Protein AF-A0A920UE38-F1 (afdb_monomer_lite)

Sequence (108 aa):
MCGIPYHATGNYLSKLLKAGRKVAVCDQGETAKPGQLVKREITQIPSPGAHLRAKARGGTKQFSRRRKRFRRPIWLAAIDLTTGDFKVAELENENAMIAELDGSIRAR

Secondary structure (DSSP, 8-state):
-----GGGHHHHHHHHHHTT----EEEESS---TTSPPPEEEEE--BTTB--STT--S-EEE------SS-PPEEEEEE-TTT--EEEEEESSHHHHHHHHHHHHH--

Radius of gyration: 19.46 Å; chains: 1; bounding box: 45×32×53 Å

Structure (mmCIF, N/CA/C/O backbone):
data_AF-A0A920UE38-F1
#
_entry.id   AF-A0A920UE38-F1
#
loop_
_atom_site.group_PDB
_atom_site.id
_atom_site.type_symbol
_atom_site.label_atom_id
_atom_site.label_alt_id
_atom_site.label_comp_id
_atom_site.label_asym_id
_atom_site.label_entity_id
_atom_site.label_seq_id
_atom_site.pdbx_PDB_ins_code
_atom_site.Cartn_x
_atom_site.Cartn_y
_atom_site.Cartn_z
_atom_site.occupancy
_atom_site.B_iso_or_equiv
_atom_site.auth_seq_id
_atom_site.auth_comp_id
_atom_site.auth_asym_id
_atom_site.auth_atom_id
_atom_site.pdbx_PDB_model_num
ATOM 1 N N . MET A 1 1 ? -22.809 12.755 4.037 1.00 80.25 1 MET A N 1
ATOM 2 C CA . MET A 1 1 ? -21.683 12.023 4.664 1.00 80.25 1 MET A CA 1
ATOM 3 C C . MET A 1 1 ? -21.726 10.578 4.179 1.00 80.25 1 MET A C 1
ATOM 5 O O . MET A 1 1 ? -22.823 10.055 4.045 1.00 80.25 1 MET A O 1
ATOM 9 N N . CYS A 1 2 ? -20.587 9.953 3.877 1.00 93.19 2 CYS A N 1
ATOM 10 C CA . CYS A 1 2 ? -20.505 8.544 3.473 1.00 93.19 2 CYS A CA 1
ATOM 11 C C . CYS A 1 2 ? -19.499 7.793 4.357 1.00 93.19 2 CYS A C 1
ATOM 13 O O . CYS A 1 2 ? -18.605 8.406 4.938 1.00 93.19 2 CYS A O 1
ATOM 15 N N . GLY A 1 3 ? -19.658 6.476 4.475 1.00 92.75 3 GLY A N 1
ATOM 16 C CA . GLY A 1 3 ? -18.793 5.629 5.290 1.00 92.75 3 GLY A CA 1
ATOM 17 C C . GLY A 1 3 ? -18.929 4.164 4.900 1.00 92.75 3 GLY A C 1
ATOM 18 O O . GLY A 1 3 ? -19.876 3.781 4.213 1.00 92.75 3 GLY A O 1
ATOM 19 N N . ILE A 1 4 ? -17.964 3.355 5.324 1.00 93.50 4 ILE A N 1
ATOM 20 C CA . ILE A 1 4 ? -17.959 1.906 5.119 1.00 93.50 4 ILE A CA 1
ATOM 21 C C . ILE A 1 4 ? -17.683 1.205 6.453 1.00 93.50 4 ILE A C 1
ATOM 23 O O . ILE A 1 4 ? -16.991 1.771 7.301 1.00 93.50 4 ILE A O 1
ATOM 27 N N . PRO A 1 5 ? -18.177 -0.026 6.651 1.00 94.56 5 PRO A N 1
ATOM 28 C CA . PRO A 1 5 ? -17.824 -0.818 7.822 1.00 94.56 5 PRO A CA 1
ATOM 29 C C . PRO A 1 5 ? -16.325 -1.149 7.846 1.00 94.56 5 PRO A C 1
ATOM 31 O O . PRO A 1 5 ? -15.751 -1.496 6.811 1.00 94.56 5 PRO A O 1
ATOM 34 N N . TYR A 1 6 ? -15.698 -1.116 9.029 1.00 89.94 6 TYR A N 1
ATOM 35 C CA . TYR A 1 6 ? -14.242 -1.288 9.160 1.00 89.94 6 TYR A CA 1
ATOM 36 C C . TYR A 1 6 ? -13.742 -2.619 8.562 1.00 89.94 6 TYR A C 1
ATOM 38 O O . TYR A 1 6 ? -12.709 -2.659 7.893 1.00 89.94 6 TYR A O 1
ATOM 46 N N . HIS A 1 7 ? -14.503 -3.702 8.729 1.00 90.56 7 HIS A N 1
ATOM 47 C CA . HIS A 1 7 ? -14.156 -5.030 8.223 1.00 90.56 7 HIS A CA 1
ATOM 48 C C . HIS A 1 7 ? -14.197 -5.110 6.687 1.00 90.56 7 HIS A C 1
ATOM 50 O O . HIS A 1 7 ? -13.512 -5.937 6.090 1.00 90.56 7 HIS A O 1
ATOM 56 N N . ALA A 1 8 ? -14.943 -4.219 6.025 1.00 91.75 8 ALA A N 1
ATOM 57 C CA . ALA A 1 8 ? -15.018 -4.149 4.568 1.00 91.75 8 ALA A CA 1
ATOM 58 C C . ALA A 1 8 ? -13.914 -3.271 3.942 1.00 91.75 8 ALA A C 1
ATOM 60 O O . ALA A 1 8 ? -13.772 -3.253 2.714 1.00 91.75 8 ALA A O 1
ATOM 61 N N . THR A 1 9 ? -13.106 -2.573 4.752 1.00 89.69 9 THR A N 1
ATOM 62 C CA . THR A 1 9 ? -12.114 -1.577 4.296 1.00 89.69 9 THR A CA 1
ATOM 63 C C . THR A 1 9 ? -11.189 -2.107 3.205 1.00 89.69 9 THR A C 1
ATOM 65 O O . THR A 1 9 ? -10.942 -1.411 2.223 1.00 89.69 9 THR A O 1
ATOM 68 N N . GLY A 1 10 ? -10.729 -3.358 3.306 1.00 88.0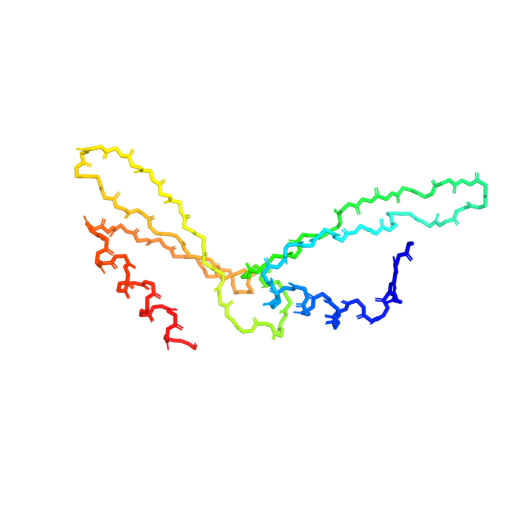0 10 GLY A N 1
ATOM 69 C CA . GLY A 1 10 ? -9.809 -3.952 2.327 1.00 88.00 10 GLY A CA 1
ATOM 70 C C . GLY A 1 10 ? -10.351 -3.973 0.891 1.00 88.00 10 GLY A C 1
ATOM 71 O O . GLY A 1 10 ? -9.623 -3.657 -0.056 1.00 88.00 10 GLY A O 1
ATOM 72 N N . ASN A 1 11 ? -11.638 -4.282 0.720 1.00 90.00 11 ASN A N 1
ATOM 73 C CA . ASN A 1 11 ? -12.273 -4.349 -0.598 1.00 90.00 11 ASN A CA 1
ATOM 74 C C . ASN A 1 11 ? -12.426 -2.955 -1.219 1.00 90.00 11 ASN A C 1
ATOM 76 O O . ASN A 1 11 ? -12.126 -2.764 -2.399 1.00 90.00 11 ASN A O 1
ATOM 80 N N . TYR A 1 12 ? -12.854 -1.969 -0.429 1.00 92.50 12 TYR A N 1
ATOM 81 C CA . TYR A 1 12 ? -13.009 -0.590 -0.899 1.00 92.50 12 TYR A CA 1
ATOM 82 C C . TYR A 1 12 ? -11.665 0.079 -1.172 1.00 92.50 12 TYR A C 1
ATOM 84 O O . TYR A 1 12 ? -11.505 0.730 -2.204 1.00 92.50 12 TYR A O 1
ATOM 92 N N . LEU A 1 13 ? -10.678 -0.154 -0.308 1.00 90.12 13 LEU A N 1
ATOM 93 C CA . LEU A 1 13 ? -9.322 0.340 -0.502 1.00 90.12 13 LEU A CA 1
ATOM 94 C C . LEU A 1 13 ? -8.740 -0.185 -1.820 1.00 90.12 13 LEU A C 1
ATOM 96 O O . LEU A 1 13 ? -8.205 0.587 -2.608 1.00 90.12 13 LEU A O 1
ATOM 100 N N . SER A 1 14 ? -8.939 -1.471 -2.118 1.00 88.44 14 SER A N 1
ATOM 101 C CA . SER A 1 14 ? -8.498 -2.068 -3.384 1.00 88.44 14 SER A CA 1
ATOM 102 C C . SER A 1 14 ? -9.148 -1.406 -4.606 1.00 88.44 14 SER A C 1
ATOM 104 O O . SER A 1 14 ? -8.471 -1.177 -5.607 1.00 88.44 14 SER A O 1
ATOM 106 N N . LYS A 1 15 ? -10.442 -1.060 -4.540 1.00 91.06 15 LYS A N 1
ATOM 107 C CA . LYS A 1 15 ? -11.140 -0.337 -5.621 1.00 91.06 15 LYS A CA 1
ATOM 108 C C . LYS A 1 15 ? -10.580 1.075 -5.818 1.00 91.06 15 LYS A C 1
ATOM 110 O O . LYS A 1 15 ? -10.335 1.475 -6.952 1.00 91.06 15 LYS A O 1
ATOM 115 N N . LEU A 1 16 ? -10.337 1.804 -4.728 1.00 91.25 16 LEU A N 1
ATOM 116 C CA . LEU A 1 16 ? -9.775 3.158 -4.772 1.00 91.25 16 LEU A CA 1
ATOM 117 C C . LEU A 1 16 ? -8.349 3.166 -5.339 1.00 91.25 16 LEU A C 1
ATOM 119 O O . LEU A 1 16 ? -8.037 3.986 -6.201 1.00 91.25 16 LEU A O 1
ATOM 123 N N . LEU A 1 17 ? -7.514 2.213 -4.921 1.00 88.38 17 LEU A N 1
ATOM 124 C CA . LEU A 1 17 ? -6.150 2.070 -5.429 1.00 88.38 17 LEU A CA 1
ATOM 125 C C . LEU A 1 17 ? -6.131 1.715 -6.922 1.00 88.38 17 LEU A C 1
ATOM 127 O O . LEU A 1 17 ? -5.366 2.314 -7.674 1.00 88.38 17 LEU A O 1
ATOM 131 N N . LYS A 1 18 ? -7.009 0.805 -7.373 1.00 86.25 18 LYS A N 1
ATOM 132 C CA . LYS A 1 18 ? -7.180 0.489 -8.806 1.00 86.25 18 LYS A CA 1
ATOM 133 C C . LYS A 1 18 ? -7.633 1.699 -9.625 1.00 86.25 18 LYS A C 1
ATOM 135 O O . LYS A 1 18 ? -7.241 1.830 -10.776 1.00 86.25 18 LYS A O 1
ATOM 140 N N . ALA A 1 19 ? -8.407 2.602 -9.026 1.00 90.31 19 ALA A N 1
ATOM 141 C CA . ALA A 1 19 ? -8.795 3.873 -9.633 1.00 90.31 19 ALA A CA 1
ATOM 142 C C . ALA A 1 19 ? -7.692 4.955 -9.561 1.00 90.31 19 ALA A C 1
ATOM 144 O O . ALA A 1 19 ? -7.968 6.129 -9.809 1.00 90.31 19 ALA A O 1
ATOM 145 N N . GLY A 1 20 ? -6.461 4.597 -9.178 1.00 86.81 20 GLY A N 1
ATOM 146 C CA . GLY A 1 20 ? -5.331 5.523 -9.108 1.00 86.81 20 GLY A CA 1
ATOM 147 C C . GLY A 1 20 ? -5.395 6.508 -7.936 1.00 86.81 20 GLY A C 1
ATOM 148 O O . GLY A 1 20 ? -4.699 7.524 -7.948 1.00 86.81 20 GLY A O 1
ATOM 149 N N . ARG A 1 21 ? -6.229 6.255 -6.919 1.00 91.56 21 ARG A N 1
ATOM 150 C CA . ARG A 1 21 ? -6.400 7.163 -5.774 1.00 91.56 21 ARG A CA 1
ATOM 151 C C . ARG A 1 21 ? -5.469 6.787 -4.626 1.00 91.56 21 ARG A C 1
ATOM 153 O O . ARG A 1 21 ? -5.365 5.620 -4.268 1.00 91.56 21 ARG A O 1
ATOM 160 N N . LYS A 1 22 ? -4.828 7.790 -4.020 1.00 88.81 22 LYS A N 1
ATOM 161 C CA . LYS A 1 22 ? -4.152 7.653 -2.721 1.00 88.81 22 LYS A CA 1
ATOM 162 C C . LYS A 1 22 ? -5.182 7.784 -1.604 1.00 88.81 22 LYS A C 1
ATOM 164 O O . LYS A 1 22 ? -6.108 8.584 -1.722 1.00 88.81 22 LYS A O 1
ATOM 169 N N . VAL A 1 23 ? -5.013 7.018 -0.535 1.00 91.75 23 VAL A N 1
ATOM 170 C CA . VAL A 1 23 ? -5.927 7.008 0.612 1.00 91.75 23 VAL A CA 1
ATOM 171 C C . VAL A 1 23 ? -5.108 7.200 1.881 1.00 91.75 23 VAL A C 1
ATOM 173 O O . VAL A 1 23 ? -4.037 6.620 1.996 1.00 91.75 23 VAL A O 1
ATOM 176 N N . ALA A 1 24 ? -5.594 8.010 2.819 1.00 94.06 24 ALA A N 1
ATOM 177 C CA . ALA A 1 24 ? -5.053 8.088 4.173 1.00 94.06 24 ALA A CA 1
ATOM 178 C C . ALA A 1 24 ? -6.000 7.336 5.113 1.00 94.06 24 ALA A C 1
ATOM 180 O O . ALA A 1 24 ? -7.196 7.629 5.151 1.00 94.06 24 ALA A O 1
ATOM 181 N N . VAL A 1 25 ? -5.474 6.349 5.830 1.00 92.19 25 VAL A N 1
ATOM 182 C CA . VAL A 1 25 ? -6.207 5.589 6.846 1.00 92.19 25 VAL A CA 1
ATOM 183 C C . VAL A 1 25 ? -5.908 6.222 8.195 1.00 92.19 25 VAL A C 1
ATOM 185 O O . VAL A 1 25 ? -4.743 6.411 8.536 1.00 92.19 25 VAL A O 1
ATOM 188 N N . CYS A 1 26 ? -6.961 6.589 8.921 1.00 94.56 26 CYS A N 1
ATOM 189 C CA . CYS A 1 26 ? -6.879 7.239 10.220 1.00 94.56 26 CYS A CA 1
ATOM 190 C C . CYS A 1 26 ? -7.636 6.389 11.238 1.00 94.56 26 CYS A C 1
ATOM 192 O O . CYS A 1 26 ? -8.851 6.222 11.105 1.00 94.56 26 CYS A O 1
ATOM 194 N N . ASP A 1 27 ? -6.918 5.857 12.221 1.00 93.38 27 ASP A N 1
ATOM 195 C CA . ASP A 1 27 ? -7.469 4.957 13.233 1.00 93.38 27 ASP A CA 1
ATOM 196 C C . ASP A 1 27 ? -7.508 5.636 14.606 1.00 93.38 27 ASP A C 1
ATOM 198 O O . ASP A 1 27 ? -6.959 6.722 14.821 1.00 93.38 27 ASP A O 1
ATOM 202 N N . GLN A 1 28 ? -8.200 4.995 15.546 1.00 95.00 28 GLN A N 1
ATOM 203 C CA . GLN A 1 28 ? -8.183 5.393 16.950 1.00 95.00 28 GLN A CA 1
ATOM 204 C C . GLN A 1 28 ? -6.879 4.902 17.584 1.00 95.00 28 GLN A C 1
ATOM 206 O O . GLN A 1 28 ? -6.623 3.700 17.610 1.00 95.00 28 GLN A O 1
ATOM 211 N N . GLY A 1 29 ? -6.068 5.831 18.090 1.00 89.81 29 GLY A N 1
ATOM 212 C CA . GLY A 1 29 ? -4.792 5.516 18.742 1.00 89.81 29 GLY A CA 1
ATOM 213 C C . GLY A 1 29 ? -4.936 5.100 20.209 1.00 89.81 29 GLY A C 1
ATOM 214 O O . GLY A 1 29 ? -3.969 4.668 20.827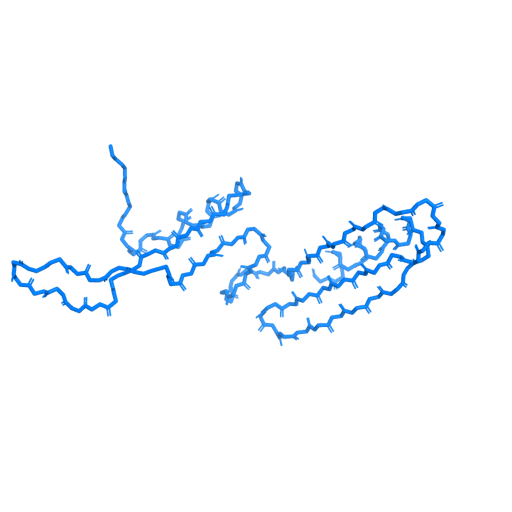 1.00 89.81 29 GLY A O 1
ATOM 215 N N . GLU A 1 30 ? -6.131 5.239 20.783 1.00 91.44 30 GLU A N 1
ATOM 216 C CA . GLU A 1 30 ? -6.419 4.910 22.178 1.00 91.44 30 GLU A CA 1
ATOM 217 C C . GLU A 1 30 ? -7.847 4.381 22.354 1.00 91.44 30 GLU A C 1
ATOM 219 O O . GLU A 1 30 ? -8.733 4.627 21.530 1.00 91.44 30 GLU A O 1
ATOM 224 N N . THR A 1 31 ? -8.078 3.664 23.454 1.00 92.25 31 THR A N 1
ATOM 225 C CA . THR A 1 31 ? -9.399 3.141 23.815 1.00 92.25 31 THR A CA 1
ATOM 226 C C . THR A 1 31 ? -10.359 4.278 24.157 1.00 92.25 31 THR A C 1
ATOM 228 O O . THR A 1 31 ? -10.022 5.182 24.923 1.00 92.25 31 THR A O 1
ATOM 231 N N . ALA A 1 32 ? -11.584 4.205 23.637 1.00 93.75 32 ALA A N 1
ATOM 232 C CA . ALA A 1 32 ? -12.617 5.194 23.916 1.00 93.75 32 ALA A CA 1
ATOM 233 C C . ALA A 1 32 ? -12.987 5.237 25.405 1.00 93.75 32 ALA A C 1
ATOM 235 O O . ALA A 1 32 ? -13.313 4.214 26.008 1.00 93.75 32 ALA A O 1
ATOM 236 N N . LYS A 1 33 ? -12.978 6.445 25.975 1.00 94.38 33 LYS A N 1
ATOM 237 C CA . LYS A 1 33 ? -13.462 6.731 27.329 1.00 94.38 33 LYS A CA 1
ATOM 238 C C . LYS A 1 33 ? -14.718 7.606 27.250 1.00 94.38 33 LYS A C 1
ATOM 240 O O . LYS A 1 33 ? -14.756 8.520 26.423 1.00 94.38 33 LYS A O 1
ATOM 245 N N . PRO A 1 34 ? -15.747 7.357 28.080 1.00 94.00 34 PRO A N 1
ATOM 246 C CA . PRO A 1 34 ? -16.959 8.175 28.086 1.00 94.00 34 PRO A CA 1
ATOM 247 C C . PRO A 1 34 ? -16.651 9.663 28.302 1.00 94.00 34 PRO A C 1
ATOM 249 O O . PRO A 1 34 ? -15.857 10.014 29.169 1.00 94.00 34 PRO A O 1
ATOM 252 N N . GLY A 1 35 ? -17.274 10.537 27.506 1.00 93.81 35 GLY A N 1
ATOM 253 C CA . GLY A 1 35 ? -17.100 11.993 27.604 1.00 93.81 35 GLY A CA 1
ATOM 254 C C . GLY A 1 35 ? -15.775 12.540 27.059 1.00 93.81 35 GLY A C 1
ATOM 255 O O . GLY A 1 35 ? -15.578 13.752 27.079 1.00 93.81 35 GLY A O 1
ATOM 256 N N . GLN A 1 36 ? -14.884 11.687 26.541 1.00 94.75 36 GLN A N 1
ATOM 257 C CA . GLN A 1 36 ? -13.579 12.094 26.025 1.00 94.75 36 GLN A CA 1
ATOM 258 C C . GLN A 1 36 ? -13.445 11.771 24.533 1.00 94.75 36 GLN A C 1
ATOM 260 O O . GLN A 1 36 ? -13.773 10.674 24.077 1.00 94.75 36 GLN A O 1
ATOM 265 N N . LEU A 1 37 ? -12.944 12.733 23.755 1.00 92.69 37 LEU A N 1
ATOM 266 C CA . LEU A 1 37 ? -12.628 12.505 22.349 1.00 92.69 37 LEU A CA 1
ATOM 267 C C . LEU A 1 37 ? -11.366 11.646 22.242 1.00 92.69 37 LEU A C 1
ATOM 269 O O . LEU A 1 37 ? -10.329 12.006 22.788 1.00 92.69 37 LEU A O 1
ATOM 273 N N . VAL A 1 38 ? -11.458 10.546 21.499 1.00 95.44 38 VAL A N 1
ATOM 274 C CA . VAL A 1 38 ? -10.307 9.685 21.208 1.00 95.44 38 VAL A CA 1
ATOM 275 C C . VAL A 1 38 ? -9.285 10.385 20.322 1.00 95.44 38 VAL A C 1
ATOM 277 O O . VAL A 1 38 ? -9.637 11.020 19.318 1.00 95.44 38 VAL A O 1
ATOM 280 N N . LYS A 1 39 ? -8.008 10.189 20.641 1.00 94.06 39 LYS A N 1
ATOM 281 C CA . LYS A 1 39 ? -6.896 10.530 19.762 1.00 94.06 39 LYS A CA 1
ATOM 282 C C . LYS A 1 39 ? -6.987 9.728 18.462 1.00 94.06 39 LYS A C 1
ATOM 284 O O . LYS A 1 39 ? -7.171 8.509 18.467 1.00 94.06 39 LYS A O 1
ATOM 289 N N . ARG A 1 40 ? -6.851 10.429 17.337 1.00 96.00 40 ARG A N 1
ATOM 290 C CA . ARG A 1 40 ? -6.845 9.848 15.991 1.00 96.00 40 ARG A CA 1
ATOM 291 C C . ARG A 1 40 ? -5.564 10.215 15.268 1.00 96.00 40 ARG A C 1
ATOM 293 O O . ARG A 1 40 ? -5.122 11.360 15.355 1.00 96.00 40 ARG A O 1
ATOM 300 N N . GLU A 1 41 ? -5.002 9.263 14.542 1.00 95.75 41 GLU A N 1
ATOM 301 C CA . GLU A 1 41 ? -3.766 9.459 13.790 1.00 95.75 41 GLU A CA 1
ATOM 302 C C . GLU A 1 41 ? -3.765 8.669 12.485 1.00 95.75 41 GLU A C 1
ATOM 304 O O . GLU A 1 41 ? -4.435 7.643 12.355 1.00 95.75 41 GLU A O 1
ATOM 309 N N . ILE A 1 42 ? -3.020 9.176 11.499 1.00 94.38 42 ILE A N 1
ATOM 310 C CA . ILE A 1 42 ? -2.853 8.499 10.214 1.00 94.38 42 ILE A CA 1
ATOM 311 C C . ILE A 1 42 ? -1.909 7.320 10.424 1.00 94.38 42 ILE A C 1
ATOM 313 O O . ILE A 1 42 ? -0.718 7.512 10.658 1.00 94.38 42 ILE A O 1
ATOM 317 N N . THR A 1 43 ? -2.435 6.108 10.302 1.00 91.56 43 THR A N 1
ATOM 318 C CA . THR A 1 43 ? -1.671 4.871 10.490 1.00 91.56 43 THR A CA 1
ATOM 319 C C . THR A 1 43 ? -1.049 4.387 9.188 1.00 91.56 43 THR A C 1
ATOM 321 O O . THR A 1 43 ? 0.022 3.783 9.197 1.00 91.56 43 THR A O 1
ATOM 324 N N . GLN A 1 44 ? -1.704 4.639 8.048 1.00 88.94 44 GLN A N 1
ATOM 325 C CA . GLN A 1 44 ? -1.248 4.176 6.736 1.00 88.94 44 GLN A CA 1
ATOM 326 C C . GLN A 1 44 ? -1.632 5.155 5.624 1.00 88.94 44 GLN A C 1
ATOM 328 O O . GLN A 1 44 ? -2.710 5.749 5.643 1.00 88.94 44 GLN A O 1
ATOM 333 N N . ILE A 1 45 ? -0.789 5.247 4.589 1.00 90.25 45 ILE A N 1
ATOM 334 C CA . ILE A 1 45 ? -1.106 5.968 3.345 1.00 90.25 45 ILE A CA 1
ATOM 335 C C . ILE A 1 45 ? -0.971 5.021 2.143 1.00 90.25 45 ILE A C 1
ATOM 337 O O . ILE A 1 45 ? 0.032 5.065 1.421 1.00 90.25 45 ILE A O 1
ATOM 341 N N . PRO A 1 46 ? -1.949 4.125 1.912 1.00 86.12 46 PRO A N 1
ATOM 342 C CA . PRO A 1 46 ? -1.960 3.298 0.717 1.00 86.12 46 PRO A CA 1
ATOM 343 C C . PRO A 1 46 ? -1.968 4.163 -0.548 1.00 86.12 46 PRO A C 1
ATOM 345 O O . PRO A 1 46 ? -2.789 5.073 -0.708 1.00 86.12 46 PRO A O 1
ATOM 348 N N . SER A 1 47 ? -1.063 3.858 -1.475 1.00 85.31 47 SER A N 1
ATOM 349 C CA . SER A 1 47 ? -0.984 4.535 -2.768 1.00 85.31 47 SER A CA 1
ATOM 350 C C . SER A 1 47 ? -0.839 3.531 -3.910 1.00 85.31 47 SER A C 1
ATOM 352 O O . SER A 1 47 ? -0.318 2.435 -3.688 1.00 85.31 47 SER A O 1
ATOM 354 N N . PRO A 1 48 ? -1.313 3.869 -5.125 1.00 77.75 48 PRO A N 1
ATOM 355 C CA . PRO A 1 48 ? -1.106 3.023 -6.293 1.00 77.75 48 PRO A CA 1
ATOM 356 C C . PRO A 1 48 ? 0.386 2.743 -6.470 1.00 77.75 48 PRO A C 1
ATOM 358 O O . PRO A 1 48 ? 1.197 3.669 -6.492 1.00 77.75 48 PRO A O 1
ATOM 361 N N . GLY A 1 49 ? 0.745 1.466 -6.539 1.00 65.56 49 GLY A N 1
ATOM 362 C CA . GLY A 1 49 ? 2.129 1.019 -6.611 1.00 65.56 49 GLY A CA 1
ATOM 363 C C . GLY A 1 49 ? 2.732 0.649 -5.259 1.00 65.56 49 GLY A C 1
ATOM 364 O O . GLY A 1 49 ? 3.445 -0.340 -5.226 1.00 65.56 49 GLY A O 1
ATOM 365 N N . ALA A 1 50 ? 2.457 1.351 -4.152 1.00 64.38 50 ALA A N 1
ATOM 366 C CA . ALA A 1 50 ? 3.052 1.056 -2.839 1.00 64.38 50 ALA A CA 1
ATOM 367 C C . ALA A 1 50 ? 2.252 -0.019 -2.086 1.00 64.38 50 ALA A C 1
ATOM 369 O O . ALA A 1 50 ? 1.386 0.271 -1.255 1.00 64.38 50 ALA A O 1
ATOM 370 N N . HIS A 1 51 ? 2.522 -1.278 -2.412 1.00 61.84 51 HIS A N 1
ATOM 371 C CA . HIS A 1 51 ? 1.812 -2.419 -1.860 1.00 61.84 51 HIS A CA 1
ATOM 372 C C . HIS A 1 51 ? 2.615 -3.085 -0.738 1.00 61.84 51 HIS A C 1
ATOM 374 O O . HIS A 1 51 ? 3.578 -3.785 -0.997 1.00 61.84 51 HIS A O 1
ATOM 380 N N . LEU A 1 52 ? 2.194 -2.891 0.515 1.00 53.91 52 LEU A N 1
ATOM 381 C CA . LEU A 1 52 ? 2.803 -3.540 1.690 1.00 53.91 52 LEU A CA 1
ATOM 382 C C . LEU A 1 52 ? 2.086 -4.837 2.114 1.00 53.91 52 LEU A C 1
ATOM 384 O O . LEU A 1 52 ? 2.574 -5.568 2.968 1.00 53.91 52 LEU A O 1
ATOM 388 N N . ARG A 1 53 ? 0.904 -5.142 1.555 1.00 47.72 53 ARG A N 1
ATOM 389 C CA . ARG A 1 53 ? 0.141 -6.362 1.885 1.00 47.72 53 ARG A CA 1
ATOM 390 C C . ARG A 1 53 ? 0.391 -7.467 0.857 1.00 47.72 53 ARG A C 1
ATOM 392 O O . ARG A 1 53 ? 0.237 -7.236 -0.339 1.00 47.72 53 ARG A O 1
ATOM 399 N N . ALA A 1 54 ? 0.623 -8.687 1.351 1.00 40.94 54 ALA A N 1
ATOM 400 C CA . ALA A 1 54 ? 1.022 -9.914 0.638 1.00 40.94 54 ALA A CA 1
ATOM 401 C C . ALA A 1 54 ? 0.191 -10.355 -0.595 1.00 40.94 54 ALA A C 1
ATOM 403 O O . ALA A 1 54 ? 0.537 -11.337 -1.245 1.00 40.94 54 ALA A O 1
ATOM 404 N N . LYS A 1 55 ? -0.915 -9.678 -0.935 1.00 40.97 55 LYS A N 1
ATOM 405 C CA . LYS A 1 55 ? -1.784 -10.031 -2.076 1.00 40.97 55 LYS A CA 1
ATOM 406 C C . LYS A 1 55 ? -1.663 -9.114 -3.290 1.00 40.97 55 LYS A C 1
ATOM 408 O O . LYS A 1 55 ? -2.320 -9.374 -4.295 1.00 40.97 55 LYS A O 1
ATOM 413 N N . ALA A 1 56 ? -0.847 -8.070 -3.234 1.00 42.00 56 ALA A N 1
ATOM 414 C CA . ALA A 1 56 ? -0.591 -7.244 -4.402 1.00 42.00 56 ALA A CA 1
ATOM 415 C C . ALA A 1 56 ? 0.764 -7.626 -5.004 1.00 42.00 56 ALA A C 1
ATOM 417 O O . ALA A 1 56 ? 1.820 -7.245 -4.516 1.00 42.00 56 ALA A O 1
ATOM 418 N N . ARG A 1 57 ? 0.695 -8.452 -6.050 1.00 34.84 57 ARG A N 1
ATOM 419 C CA . ARG A 1 57 ? 1.833 -8.817 -6.892 1.00 34.84 57 ARG A CA 1
ATOM 420 C C . ARG A 1 57 ? 2.138 -7.631 -7.807 1.00 34.84 57 ARG A C 1
ATOM 422 O O . ARG A 1 57 ? 1.274 -7.247 -8.591 1.00 34.84 57 ARG A O 1
ATOM 429 N N . GLY A 1 58 ? 3.328 -7.051 -7.679 1.00 39.97 58 GLY A N 1
ATOM 430 C CA . GLY A 1 58 ? 3.808 -5.972 -8.544 1.00 39.97 58 GLY A CA 1
ATOM 431 C C . GLY A 1 58 ? 4.634 -4.950 -7.770 1.00 39.97 58 GLY A C 1
ATOM 432 O O . GLY A 1 58 ? 4.076 -4.123 -7.052 1.00 39.97 58 GLY A O 1
ATOM 433 N N . GLY A 1 59 ? 5.959 -5.030 -7.920 1.00 39.56 59 GLY A N 1
ATOM 434 C CA . GLY A 1 59 ? 6.921 -4.150 -7.260 1.00 39.56 59 GLY A CA 1
ATOM 435 C C . GLY A 1 59 ? 6.683 -2.671 -7.574 1.00 39.56 59 GLY A C 1
ATOM 436 O O . GLY A 1 59 ? 6.381 -2.287 -8.708 1.00 39.56 59 GLY A O 1
ATOM 437 N N . THR A 1 60 ? 6.815 -1.829 -6.552 1.00 43.75 60 THR A N 1
ATOM 438 C CA . THR A 1 60 ? 6.649 -0.380 -6.662 1.00 43.75 60 THR A CA 1
ATOM 439 C C . THR A 1 60 ? 7.843 0.239 -7.382 1.00 43.75 60 THR A C 1
ATOM 441 O O . THR A 1 60 ? 8.996 -0.036 -7.064 1.00 43.75 60 THR A O 1
ATOM 444 N N . LYS A 1 61 ? 7.603 1.141 -8.334 1.00 48.00 61 LYS A N 1
ATOM 445 C CA . LYS A 1 61 ? 8.686 1.906 -8.962 1.00 48.00 61 LYS A CA 1
ATOM 446 C C . LYS A 1 61 ? 8.385 3.393 -8.870 1.00 48.00 61 LYS A C 1
ATOM 448 O O . LYS A 1 61 ? 7.308 3.830 -9.269 1.00 48.00 61 LYS A O 1
ATOM 453 N N . GLN A 1 62 ? 9.308 4.157 -8.296 1.00 42.22 62 GLN A N 1
ATOM 454 C CA . GLN A 1 62 ? 9.189 5.605 -8.141 1.00 42.22 62 GLN A CA 1
ATOM 455 C C . GLN A 1 62 ? 10.300 6.274 -8.949 1.00 42.22 62 GLN A C 1
ATOM 457 O O . GLN A 1 62 ? 11.474 5.988 -8.746 1.00 42.22 62 GLN A O 1
ATOM 462 N N . PHE A 1 63 ? 9.933 7.183 -9.853 1.00 47.44 63 PHE A N 1
ATOM 463 C CA . PHE A 1 63 ? 10.882 7.861 -10.737 1.00 47.44 63 PHE A CA 1
ATOM 464 C C . PHE A 1 63 ? 10.963 9.345 -10.390 1.00 47.44 63 PHE A C 1
ATOM 466 O O . PHE A 1 63 ? 9.938 10.021 -10.303 1.00 47.44 63 PHE A O 1
ATOM 473 N N . SER A 1 64 ? 12.178 9.864 -10.221 1.00 37.84 64 SER A N 1
ATOM 474 C CA . SER A 1 64 ? 12.436 11.296 -10.055 1.00 37.84 64 SER A CA 1
ATOM 475 C C . SER A 1 64 ? 13.235 11.804 -11.248 1.00 37.84 64 SER A C 1
ATOM 477 O O . SER A 1 64 ? 14.215 11.187 -11.656 1.00 37.84 64 SER A O 1
ATOM 479 N N . ARG A 1 65 ? 12.812 12.928 -11.835 1.00 43.94 65 ARG A N 1
ATOM 480 C CA . ARG A 1 65 ? 13.406 13.483 -13.057 1.00 43.94 65 ARG A CA 1
ATOM 481 C C . ARG A 1 65 ? 13.783 14.942 -12.856 1.00 43.94 65 ARG A C 1
ATOM 483 O O . ARG A 1 65 ? 12.937 15.759 -12.500 1.00 43.94 65 ARG A O 1
ATOM 490 N N . ARG A 1 66 ? 15.025 15.305 -13.182 1.00 39.25 66 ARG A N 1
ATOM 491 C CA . ARG A 1 66 ? 15.503 16.696 -13.159 1.00 39.25 66 ARG A CA 1
ATOM 492 C C . ARG A 1 66 ? 15.942 17.112 -14.566 1.00 39.25 66 ARG A C 1
ATOM 494 O O . ARG A 1 66 ? 16.953 16.628 -15.058 1.00 39.25 66 ARG A O 1
ATOM 501 N N . ARG A 1 67 ? 15.207 18.019 -15.229 1.00 39.72 67 ARG A N 1
ATOM 502 C CA . ARG A 1 67 ? 15.658 18.625 -16.501 1.00 39.72 67 ARG A CA 1
ATOM 503 C C . ARG A 1 67 ? 16.661 19.741 -16.210 1.00 39.72 67 ARG A C 1
ATOM 505 O O . ARG A 1 67 ? 16.283 20.795 -15.709 1.00 39.72 67 ARG A O 1
ATOM 512 N N . LYS A 1 68 ? 17.923 19.546 -16.588 1.00 43.69 68 LYS A N 1
ATOM 513 C CA . LYS A 1 68 ? 18.824 20.643 -16.975 1.00 43.69 68 LYS A CA 1
ATOM 514 C C . LYS A 1 68 ? 19.402 20.310 -18.346 1.00 43.69 68 LYS A C 1
ATOM 516 O O . LYS A 1 68 ? 19.665 19.154 -18.634 1.00 43.69 68 LYS A O 1
ATOM 521 N N . ARG A 1 69 ? 19.569 21.340 -19.175 1.00 46.88 69 ARG A N 1
ATOM 522 C CA . ARG A 1 69 ? 19.913 21.340 -20.612 1.00 46.88 69 ARG A CA 1
ATOM 523 C C . ARG A 1 69 ? 21.330 20.820 -20.948 1.00 46.88 69 ARG A C 1
ATOM 525 O O . ARG A 1 69 ? 21.862 21.138 -21.999 1.00 46.88 69 ARG A O 1
ATOM 532 N N . PHE A 1 70 ? 21.935 20.038 -20.060 1.00 46.88 70 PHE A N 1
ATOM 533 C CA . PHE A 1 70 ? 23.215 19.359 -20.251 1.00 46.88 70 PHE A CA 1
ATOM 534 C C . PHE A 1 70 ? 22.958 17.854 -20.257 1.00 46.88 70 PHE A C 1
ATOM 536 O O . PHE A 1 70 ? 22.106 17.412 -19.489 1.00 46.88 70 PHE A O 1
ATOM 543 N N . ARG A 1 71 ? 23.682 17.097 -21.098 1.00 56.97 71 ARG A N 1
ATOM 544 C CA . ARG A 1 71 ? 23.683 15.620 -21.177 1.00 56.97 71 ARG A CA 1
ATOM 545 C C . ARG A 1 71 ? 24.039 15.013 -19.815 1.00 56.97 71 ARG A C 1
ATOM 547 O O . ARG A 1 71 ? 25.179 14.638 -19.572 1.00 56.97 71 ARG A O 1
ATOM 554 N N . ARG A 1 72 ? 23.093 15.031 -18.885 1.00 63.94 72 ARG A N 1
ATOM 555 C CA . ARG A 1 72 ? 23.238 14.451 -17.561 1.00 63.94 72 ARG A CA 1
ATOM 556 C C . ARG A 1 72 ? 22.574 13.082 -17.582 1.00 63.94 72 ARG A C 1
ATOM 558 O O . ARG A 1 72 ? 21.467 12.985 -18.115 1.00 63.94 72 ARG A O 1
ATOM 565 N N . PRO A 1 73 ? 23.230 12.074 -17.002 1.00 70.81 73 PRO A N 1
ATOM 566 C CA . PRO A 1 73 ? 22.665 10.743 -16.889 1.00 70.81 73 PRO A CA 1
ATOM 567 C C . PRO A 1 73 ? 21.341 10.789 -16.113 1.00 70.81 73 PRO A C 1
ATOM 569 O O . PRO A 1 73 ? 21.161 11.583 -15.179 1.00 70.81 73 PRO A O 1
ATOM 572 N N . ILE A 1 74 ? 20.393 9.967 -16.547 1.00 78.56 74 ILE A N 1
ATOM 573 C CA . ILE A 1 74 ? 19.106 9.727 -15.901 1.00 78.56 74 ILE A CA 1
ATOM 574 C C . ILE A 1 74 ? 19.320 8.648 -14.845 1.00 78.56 74 ILE A C 1
ATOM 576 O O . ILE A 1 74 ? 19.894 7.607 -15.129 1.00 78.56 74 ILE A O 1
ATOM 580 N N . TRP A 1 75 ? 18.815 8.875 -13.636 1.00 78.06 75 TRP A N 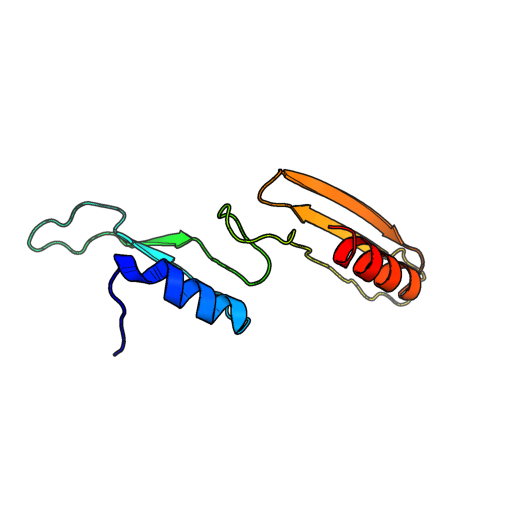1
ATOM 581 C CA . TRP A 1 75 ? 18.898 7.902 -12.553 1.00 78.06 75 TRP A CA 1
ATOM 582 C C . TRP A 1 75 ? 17.531 7.278 -12.316 1.00 78.06 75 TRP A C 1
ATOM 584 O O . TRP A 1 75 ? 16.534 7.986 -12.142 1.00 78.06 75 TRP A O 1
ATOM 594 N N . LEU A 1 76 ? 17.492 5.953 -12.312 1.00 77.62 76 LEU A N 1
ATOM 595 C CA . LEU A 1 76 ? 16.306 5.158 -12.040 1.00 77.62 76 LEU A CA 1
ATOM 596 C C . LEU A 1 76 ? 16.482 4.453 -10.699 1.00 77.62 76 LEU A C 1
ATOM 598 O O . LEU A 1 76 ? 17.531 3.867 -10.461 1.00 77.62 76 LEU A O 1
ATOM 602 N N . ALA A 1 77 ? 15.457 4.469 -9.849 1.00 80.31 77 ALA A N 1
ATOM 603 C CA . ALA A 1 77 ? 15.419 3.667 -8.633 1.00 80.31 77 ALA A CA 1
ATOM 604 C C . ALA A 1 77 ? 14.102 2.886 -8.567 1.00 80.31 77 ALA A C 1
ATOM 606 O O . ALA A 1 77 ? 13.032 3.405 -8.893 1.00 80.31 77 ALA A O 1
ATOM 607 N N . ALA A 1 78 ? 14.177 1.629 -8.152 1.00 78.81 78 ALA A N 1
ATOM 608 C CA . ALA A 1 78 ? 13.023 0.762 -7.967 1.00 78.81 78 ALA A CA 1
ATOM 609 C C . ALA A 1 78 ? 13.155 0.025 -6.636 1.00 78.81 78 ALA A C 1
ATOM 611 O O . ALA A 1 78 ? 14.247 -0.425 -6.287 1.00 78.81 78 ALA A O 1
ATOM 612 N N . ILE A 1 79 ? 12.045 -0.089 -5.905 1.00 78.25 79 ILE A N 1
ATOM 613 C CA . ILE A 1 79 ? 12.009 -0.770 -4.614 1.00 78.25 79 ILE A CA 1
ATOM 614 C C . ILE A 1 79 ? 10.784 -1.669 -4.523 1.00 78.25 79 ILE A C 1
ATOM 616 O O . ILE A 1 79 ? 9.646 -1.213 -4.641 1.00 78.25 79 ILE A O 1
ATOM 620 N N . ASP A 1 80 ? 11.000 -2.952 -4.275 1.00 76.88 80 ASP A N 1
ATOM 621 C CA . ASP A 1 80 ? 9.919 -3.830 -3.860 1.00 76.88 80 ASP A CA 1
ATOM 622 C C . ASP A 1 80 ? 9.761 -3.724 -2.340 1.00 76.88 80 ASP A C 1
ATOM 624 O O . ASP A 1 80 ? 10.575 -4.229 -1.573 1.00 76.88 80 ASP A O 1
ATOM 628 N N . LEU A 1 81 ? 8.708 -3.039 -1.893 1.00 74.12 81 LEU A N 1
ATOM 629 C CA . LEU A 1 81 ? 8.428 -2.850 -0.467 1.00 74.12 81 LEU A CA 1
ATOM 630 C C . LEU A 1 81 ? 8.049 -4.154 0.256 1.00 74.12 81 LEU A C 1
ATOM 632 O O . LEU A 1 81 ? 8.020 -4.165 1.484 1.00 74.12 81 LEU A O 1
ATOM 636 N N . THR A 1 82 ? 7.736 -5.231 -0.474 1.00 72.50 82 THR A N 1
ATOM 637 C CA . THR A 1 82 ? 7.391 -6.530 0.120 1.00 72.50 82 THR A CA 1
ATOM 638 C C . THR A 1 82 ? 8.611 -7.412 0.358 1.00 72.50 82 THR A C 1
ATOM 640 O O . THR A 1 82 ? 8.654 -8.103 1.373 1.00 72.50 82 THR A O 1
ATOM 643 N N . THR A 1 83 ? 9.600 -7.383 -0.543 1.00 78.50 83 THR A N 1
ATOM 644 C CA . THR A 1 83 ? 10.836 -8.178 -0.419 1.00 78.50 83 THR A CA 1
ATOM 645 C C . THR A 1 83 ? 12.017 -7.373 0.117 1.00 78.50 83 THR A C 1
ATOM 647 O O . THR A 1 83 ? 12.979 -7.956 0.604 1.00 78.50 83 THR A O 1
ATOM 650 N N . GLY A 1 84 ? 11.954 -6.042 0.042 1.00 78.44 84 GLY A N 1
ATOM 651 C CA . GLY A 1 84 ? 13.082 -5.157 0.320 1.00 78.44 84 GLY A CA 1
ATOM 652 C C . GLY A 1 84 ? 14.076 -5.043 -0.840 1.00 78.44 84 GLY A C 1
ATOM 653 O O . GLY A 1 84 ? 15.084 -4.354 -0.693 1.00 78.44 84 GLY A O 1
ATOM 654 N N . ASP A 1 85 ? 13.809 -5.675 -1.992 1.00 79.94 85 ASP A N 1
ATOM 655 C CA . ASP A 1 85 ? 14.690 -5.599 -3.159 1.00 79.94 85 ASP A CA 1
ATOM 656 C C . ASP A 1 85 ? 14.777 -4.156 -3.660 1.00 79.94 85 ASP A C 1
ATOM 658 O O . ASP A 1 85 ? 13.795 -3.585 -4.142 1.00 79.94 85 ASP A O 1
ATOM 662 N N . PHE A 1 86 ? 15.975 -3.581 -3.592 1.00 81.12 86 PHE A N 1
ATOM 663 C CA . PHE A 1 86 ? 16.251 -2.222 -4.033 1.00 81.12 86 PHE A CA 1
ATOM 664 C C . PHE A 1 86 ? 17.259 -2.219 -5.177 1.00 81.12 86 PHE A C 1
ATOM 666 O O . PHE A 1 86 ? 18.326 -2.826 -5.085 1.00 81.12 86 PHE A O 1
ATOM 673 N N . LYS A 1 87 ? 16.921 -1.529 -6.267 1.00 81.25 87 LYS A N 1
ATOM 674 C CA . LYS A 1 87 ? 17.763 -1.423 -7.461 1.00 81.25 87 LYS A CA 1
ATOM 675 C C . LYS A 1 87 ? 17.883 0.023 -7.897 1.00 81.25 87 LYS A C 1
ATOM 677 O O . LYS A 1 87 ? 16.910 0.776 -7.849 1.00 81.25 87 LYS A O 1
ATOM 682 N N . VAL A 1 88 ? 19.069 0.375 -8.377 1.00 83.88 88 VAL A N 1
ATOM 683 C CA . VAL A 1 88 ? 19.374 1.684 -8.952 1.00 83.88 88 VAL A CA 1
ATOM 684 C C . VAL A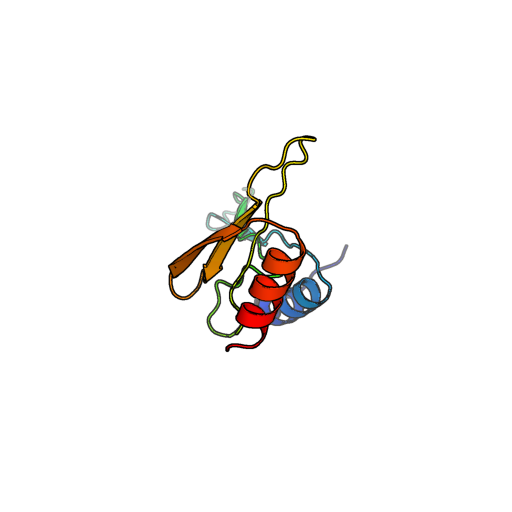 1 88 ? 20.103 1.476 -10.274 1.00 83.88 88 VAL A C 1
ATOM 686 O O . VAL A 1 88 ? 20.918 0.563 -10.383 1.00 83.88 88 VAL A O 1
ATOM 689 N N . ALA A 1 89 ? 19.802 2.308 -11.265 1.00 81.38 89 ALA A N 1
ATOM 690 C CA . ALA A 1 89 ? 20.474 2.310 -12.557 1.00 81.38 89 ALA A CA 1
ATOM 691 C C . ALA A 1 89 ? 20.783 3.742 -13.005 1.00 81.38 89 ALA A C 1
ATOM 693 O O . ALA A 1 89 ? 19.987 4.661 -12.790 1.00 81.38 89 ALA A O 1
ATOM 694 N N . GLU A 1 90 ? 21.933 3.903 -13.649 1.00 83.19 90 GLU A N 1
ATOM 695 C CA . GLU A 1 90 ? 22.329 5.109 -14.367 1.00 83.19 90 GLU A CA 1
ATOM 696 C C . GLU A 1 90 ? 22.110 4.882 -15.864 1.00 83.19 90 GLU A C 1
ATOM 698 O O . GLU A 1 90 ? 22.482 3.839 -16.397 1.00 83.19 90 GLU A O 1
ATOM 703 N N . LEU A 1 91 ? 21.468 5.830 -16.540 1.00 82.88 91 LEU A N 1
ATOM 704 C CA . LEU A 1 91 ? 21.005 5.675 -17.913 1.00 82.88 91 LEU A CA 1
ATOM 705 C C . LEU A 1 91 ? 21.382 6.889 -18.752 1.00 82.88 91 LEU A C 1
ATOM 707 O O . LEU A 1 91 ? 21.252 8.036 -18.325 1.00 82.88 91 LEU A O 1
ATOM 711 N N . GLU A 1 92 ? 21.803 6.644 -19.986 1.00 79.12 92 GLU A N 1
ATOM 712 C CA . GLU A 1 92 ? 22.324 7.702 -20.853 1.00 79.12 92 GLU A CA 1
ATOM 713 C C . GLU A 1 92 ? 21.227 8.513 -21.554 1.00 79.12 92 GLU A C 1
ATOM 715 O O . GLU A 1 92 ? 21.430 9.683 -21.889 1.00 79.12 92 GLU A O 1
ATOM 720 N N . ASN A 1 93 ? 20.063 7.906 -21.813 1.00 80.81 93 ASN A N 1
ATOM 721 C CA . ASN A 1 93 ? 18.998 8.516 -22.607 1.00 80.81 93 ASN A CA 1
ATOM 722 C C . ASN A 1 93 ? 17.590 8.019 -22.224 1.00 80.81 93 ASN A C 1
ATOM 724 O O . ASN A 1 93 ? 17.417 7.040 -21.497 1.00 80.81 93 ASN A O 1
ATOM 728 N N . GLU A 1 94 ? 16.563 8.724 -22.714 1.00 79.69 94 GLU A N 1
ATOM 729 C CA . GLU A 1 94 ? 15.154 8.406 -22.428 1.00 79.69 94 GLU A CA 1
ATOM 730 C C . GLU A 1 94 ? 14.740 7.032 -22.993 1.00 79.69 94 GLU A C 1
ATOM 732 O O . GLU A 1 94 ? 13.947 6.335 -22.368 1.00 79.69 94 GLU A O 1
ATOM 737 N N . ASN A 1 95 ? 15.326 6.585 -24.109 1.00 84.19 95 ASN A N 1
ATOM 738 C CA . ASN A 1 95 ? 15.030 5.269 -24.688 1.00 84.19 95 ASN A CA 1
ATOM 739 C C . ASN A 1 95 ? 15.509 4.120 -23.787 1.00 84.19 95 ASN A C 1
ATOM 741 O O . ASN A 1 95 ? 14.775 3.154 -23.593 1.00 84.19 95 ASN A O 1
ATOM 745 N N . ALA A 1 96 ? 16.701 4.239 -23.192 1.00 80.88 96 ALA A N 1
ATOM 746 C CA . ALA A 1 96 ? 17.228 3.278 -22.224 1.00 80.88 96 ALA A CA 1
ATOM 747 C C . ALA A 1 96 ? 16.374 3.244 -20.948 1.00 80.88 96 ALA A C 1
ATOM 749 O O . ALA A 1 96 ? 16.134 2.179 -20.387 1.00 80.88 96 ALA A O 1
ATOM 750 N N . MET A 1 97 ? 15.840 4.397 -20.532 1.00 80.62 97 MET A N 1
ATOM 751 C CA . MET A 1 97 ? 14.874 4.473 -19.434 1.00 80.62 97 MET A CA 1
ATOM 752 C C . MET A 1 97 ? 13.589 3.716 -19.745 1.00 80.62 97 MET A C 1
ATOM 754 O O . MET A 1 97 ? 13.147 2.923 -18.919 1.00 80.62 97 MET A O 1
ATOM 758 N N . ILE A 1 98 ? 12.999 3.929 -20.920 1.00 79.88 98 ILE A N 1
ATOM 759 C CA . ILE A 1 98 ? 11.776 3.227 -21.331 1.00 79.88 98 ILE A CA 1
ATOM 760 C C . ILE A 1 98 ? 12.030 1.716 -21.443 1.00 79.88 98 ILE A C 1
ATOM 762 O O . ILE A 1 98 ? 11.229 0.931 -20.946 1.00 79.88 98 ILE A O 1
ATOM 766 N N . ALA A 1 99 ? 13.175 1.304 -21.992 1.00 82.81 99 ALA A N 1
ATOM 767 C CA . ALA A 1 99 ? 13.551 -0.106 -22.077 1.00 82.81 99 ALA A CA 1
ATOM 768 C C . ALA A 1 99 ? 13.683 -0.768 -20.692 1.00 82.81 99 ALA A C 1
ATOM 770 O O . ALA A 1 99 ? 13.154 -1.861 -20.485 1.00 82.81 99 ALA A O 1
ATOM 771 N N . GLU A 1 100 ? 14.322 -0.102 -19.724 1.00 78.81 100 GLU A N 1
ATOM 772 C CA . GLU A 1 100 ? 14.428 -0.603 -18.345 1.00 78.81 100 GLU A CA 1
ATOM 773 C C . GLU A 1 100 ? 13.076 -0.657 -17.628 1.00 78.81 100 GLU A C 1
ATOM 775 O O . GLU A 1 100 ? 12.780 -1.598 -16.880 1.00 78.81 100 GLU A O 1
ATOM 780 N N . LEU A 1 101 ? 12.221 0.338 -17.877 1.00 74.06 101 LEU A N 1
ATOM 781 C CA . LEU A 1 101 ? 10.848 0.347 -17.391 1.00 74.06 101 LEU A CA 1
ATOM 782 C C . LEU A 1 101 ? 10.086 -0.874 -17.907 1.00 74.06 101 LEU A C 1
ATOM 784 O O . LEU A 1 101 ? 9.559 -1.629 -17.088 1.00 74.06 101 LEU A O 1
ATOM 788 N N . ASP A 1 102 ? 10.088 -1.104 -19.218 1.00 71.69 102 ASP A N 1
ATOM 789 C CA . ASP A 1 102 ? 9.339 -2.179 -19.874 1.00 71.69 102 ASP A CA 1
ATOM 790 C C . ASP A 1 102 ? 9.894 -3.572 -19.547 1.00 71.69 102 ASP A C 1
ATOM 792 O O . ASP A 1 102 ? 9.128 -4.482 -19.206 1.00 71.69 102 ASP A O 1
ATOM 796 N N . GLY A 1 103 ? 11.220 -3.737 -19.573 1.00 66.12 103 GLY A N 1
ATOM 797 C CA . GLY A 1 103 ? 11.899 -4.992 -19.242 1.00 66.12 103 GLY A CA 1
ATOM 798 C C . GLY A 1 103 ? 11.646 -5.408 -17.797 1.00 66.12 103 GLY A C 1
ATOM 799 O O . GLY A 1 103 ? 11.259 -6.543 -17.519 1.00 66.12 103 GLY A O 1
ATOM 800 N N . SER A 1 104 ? 11.730 -4.459 -16.866 1.00 57.56 104 SER A N 1
ATOM 801 C CA . SER A 1 104 ? 11.438 -4.727 -15.461 1.00 57.56 104 SER A CA 1
ATOM 802 C C . SER A 1 104 ? 9.927 -4.791 -15.151 1.00 57.56 104 SER A C 1
ATOM 804 O O . SER A 1 104 ? 9.577 -5.131 -14.023 1.00 57.56 104 SER A O 1
ATOM 806 N N . ILE A 1 105 ? 9.020 -4.351 -16.042 1.00 47.56 105 ILE A N 1
ATOM 807 C CA . ILE A 1 105 ? 7.544 -4.455 -15.880 1.00 47.56 105 ILE A CA 1
ATOM 808 C C . ILE A 1 105 ? 7.035 -5.827 -16.352 1.00 47.56 105 ILE A C 1
ATOM 810 O O . ILE A 1 105 ? 6.026 -6.299 -15.836 1.00 47.56 105 ILE A O 1
ATOM 814 N N . ARG A 1 106 ? 7.730 -6.478 -17.296 1.00 36.19 106 ARG A N 1
ATOM 815 C CA . ARG A 1 106 ? 7.345 -7.792 -17.847 1.00 36.19 106 ARG A CA 1
ATOM 816 C C . ARG A 1 106 ? 8.110 -8.985 -17.268 1.00 36.19 106 ARG A C 1
ATOM 818 O O . ARG A 1 106 ? 7.683 -10.114 -17.473 1.00 36.19 106 ARG A O 1
ATOM 825 N N . ALA A 1 107 ? 9.220 -8.765 -16.563 1.00 34.25 107 ALA A N 1
ATOM 826 C CA . ALA A 1 107 ? 10.077 -9.846 -16.066 1.00 34.25 107 ALA A CA 1
ATOM 827 C C . ALA A 1 107 ? 9.593 -10.560 -14.780 1.00 34.25 107 ALA A C 1
ATOM 829 O O . ALA A 1 107 ? 10.345 -11.375 -14.246 1.00 34.25 107 ALA A O 1
ATOM 830 N N . ARG A 1 108 ? 8.380 -10.299 -14.267 1.00 38.38 108 ARG A N 1
ATOM 831 C CA . ARG A 1 108 ? 7.756 -11.080 -13.178 1.00 38.38 108 ARG A CA 1
ATOM 832 C C 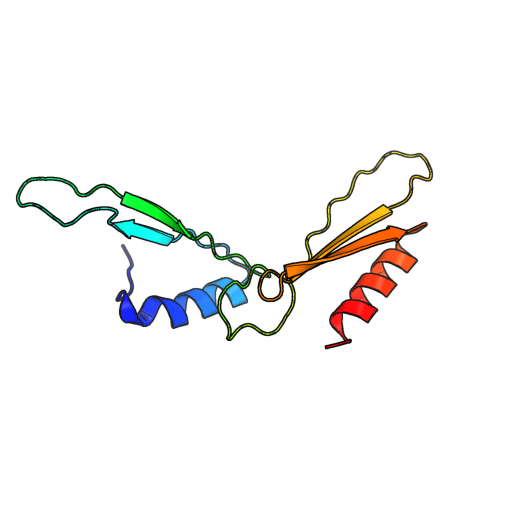. ARG A 1 108 ? 6.238 -11.122 -13.286 1.00 38.38 108 ARG A C 1
ATOM 834 O O . ARG A 1 108 ? 5.644 -10.042 -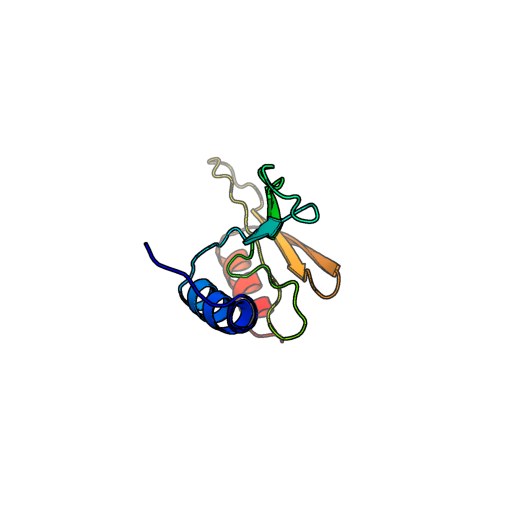13.487 1.00 38.38 108 ARG A O 1
#

Foldseek 3Di:
DDDDDPVCCVVVVVVCQVVQHKDFDKDFPDDDDPPDDTDIDGPDTDGNQPDQDPPDPHWRWDADDDDDPDQAWGKGWTARNNVRDIDIDTHRDPVVVVVCVVCNRPVD

pLDDT: mean 75.5, std 19.25, range [34.25, 96.0]